Protein AF-A0A353FHG0-F1 (afdb_monomer_lite)

Sequence (118 aa):
MQKLLGLLLFAFPLVAFSQAPSACSVKDSLEAE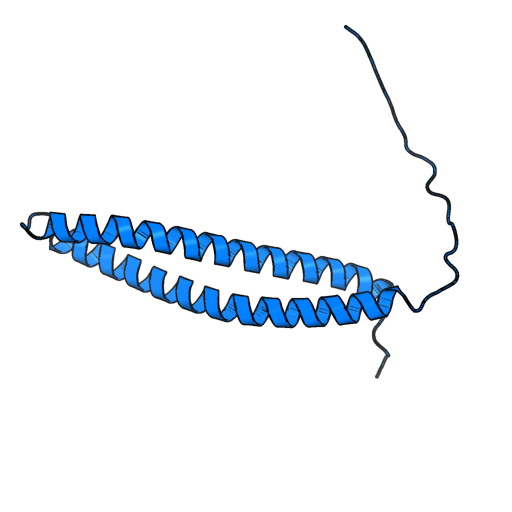LAGLQRDYAVVEKKFHAMNQLNNSLMLVRKEFRDSALIAEIERFEVNYYSKFREIQRKNTEYLLGIQTIKAELEVLKKKCPDPID

Structure (mmCIF, N/CA/C/O backbone):
data_AF-A0A353FHG0-F1
#
_entry.id   AF-A0A353FHG0-F1
#
loop_
_atom_site.group_PDB
_atom_site.id
_atom_site.type_symbol
_atom_site.label_atom_id
_atom_site.label_alt_id
_atom_site.label_comp_id
_atom_site.label_asym_id
_atom_site.label_entity_id
_atom_site.label_seq_id
_atom_site.pdbx_PDB_ins_code
_atom_site.Cartn_x
_atom_site.Cartn_y
_atom_site.Cartn_z
_atom_site.occupancy
_atom_site.B_iso_or_equiv
_atom_site.auth_seq_id
_atom_site.auth_comp_id
_atom_site.auth_asym_id
_atom_site.auth_atom_id
_atom_site.pdbx_PDB_model_num
ATOM 1 N N . MET A 1 1 ? 29.147 18.873 34.487 1.00 37.81 1 MET A N 1
ATOM 2 C CA . MET A 1 1 ? 28.207 19.481 35.452 1.00 37.81 1 MET A CA 1
ATOM 3 C C . MET A 1 1 ? 27.208 18.415 35.896 1.00 37.81 1 MET A C 1
ATOM 5 O O . MET A 1 1 ? 26.695 17.712 35.037 1.00 37.81 1 MET A O 1
ATOM 9 N N . GLN A 1 2 ? 26.998 18.277 37.216 1.00 47.62 2 GLN A N 1
ATOM 10 C CA . GLN A 1 2 ? 25.838 17.632 37.879 1.00 47.62 2 GLN A CA 1
ATOM 11 C C . GLN A 1 2 ? 24.504 18.156 37.278 1.00 47.62 2 GLN A C 1
ATOM 13 O O . GLN A 1 2 ? 24.515 19.246 36.714 1.00 47.62 2 GLN A O 1
ATOM 18 N N . LYS A 1 3 ? 23.323 17.524 37.350 1.00 49.84 3 LYS A N 1
ATOM 19 C CA . LYS A 1 3 ? 22.588 16.821 38.433 1.00 49.84 3 LYS A CA 1
ATOM 20 C C . LYS A 1 3 ? 21.575 15.853 37.759 1.00 49.84 3 LYS A C 1
ATOM 22 O O . LYS A 1 3 ? 21.115 16.161 36.670 1.00 49.84 3 LYS A O 1
ATOM 27 N N . LEU A 1 4 ? 21.308 14.625 38.216 1.00 50.91 4 LEU A N 1
ATOM 28 C CA . LEU A 1 4 ? 20.539 14.221 39.408 1.00 50.91 4 LEU A CA 1
ATOM 29 C C . LEU A 1 4 ? 19.085 14.731 39.392 1.00 50.91 4 LEU A C 1
ATOM 31 O O . LEU A 1 4 ? 18.868 15.901 39.676 1.00 50.91 4 LEU A O 1
ATOM 35 N N . LEU A 1 5 ? 18.139 13.837 39.070 1.00 53.91 5 LEU A N 1
ATOM 36 C CA . LEU A 1 5 ? 16.718 13.790 39.478 1.00 53.91 5 LEU A CA 1
ATOM 37 C C . LEU A 1 5 ? 16.096 12.602 38.707 1.00 53.91 5 LEU A C 1
ATOM 39 O O . LEU A 1 5 ? 15.956 12.661 37.496 1.00 53.91 5 LEU A O 1
ATOM 43 N N . GLY A 1 6 ? 15.831 11.431 39.281 1.00 45.16 6 GLY A N 1
ATOM 44 C CA . GLY A 1 6 ? 15.375 11.186 40.641 1.00 45.16 6 GLY A CA 1
ATOM 45 C C . GLY A 1 6 ? 13.851 11.237 40.666 1.00 45.16 6 GLY A C 1
ATOM 46 O O . GLY A 1 6 ? 13.288 12.293 40.907 1.00 45.16 6 GLY A O 1
ATOM 47 N N . LEU A 1 7 ? 13.239 10.085 40.381 1.00 51.00 7 LEU A N 1
ATOM 48 C CA . LEU A 1 7 ? 11.997 9.583 40.970 1.00 51.00 7 LEU A CA 1
ATOM 49 C C . LEU A 1 7 ? 10.847 10.593 41.185 1.00 51.00 7 LEU A C 1
ATOM 51 O O . LEU A 1 7 ? 10.788 11.285 42.195 1.00 51.00 7 LEU A O 1
ATOM 55 N N . LEU A 1 8 ? 9.840 10.523 40.315 1.00 43.66 8 LEU A N 1
ATOM 56 C CA . LEU A 1 8 ? 8.451 10.811 40.684 1.00 43.66 8 LEU A CA 1
ATOM 57 C C . LEU A 1 8 ? 7.597 9.589 40.330 1.00 43.66 8 LEU A C 1
ATOM 59 O O . LEU A 1 8 ? 6.887 9.541 39.331 1.00 43.66 8 LEU A O 1
ATOM 63 N N . LEU A 1 9 ? 7.730 8.561 41.168 1.00 58.84 9 LEU A N 1
ATOM 64 C CA . LEU A 1 9 ? 6.584 7.739 41.533 1.00 58.84 9 LEU A CA 1
ATOM 65 C C . LEU A 1 9 ? 5.816 8.505 42.619 1.00 58.84 9 LEU A C 1
ATOM 67 O O . LEU A 1 9 ? 6.440 9.153 43.456 1.00 58.84 9 LEU A O 1
ATOM 71 N N . PHE A 1 10 ? 4.493 8.344 42.598 1.00 50.44 10 PHE A N 1
ATOM 72 C CA . PHE A 1 10 ? 3.454 8.852 43.507 1.00 50.44 10 PHE A CA 1
ATOM 73 C C . PHE A 1 10 ? 2.694 10.116 43.072 1.00 50.44 10 PHE A C 1
ATOM 75 O O . PHE A 1 10 ? 3.253 11.193 42.910 1.00 50.44 10 PHE A O 1
ATOM 82 N N . ALA A 1 11 ? 1.368 9.927 43.021 1.00 51.47 11 ALA A N 1
ATOM 83 C CA . ALA A 1 11 ? 0.283 10.910 42.985 1.00 51.47 11 ALA A CA 1
ATOM 84 C C . ALA A 1 11 ? -0.297 11.305 41.611 1.00 51.47 11 ALA A C 1
ATOM 86 O O . ALA A 1 11 ? -0.297 12.470 41.236 1.00 51.47 11 ALA A O 1
ATOM 87 N N . PHE A 1 12 ? -0.973 10.357 40.948 1.00 57.47 12 PHE A N 1
ATOM 88 C CA . PHE A 1 12 ? -2.311 10.677 40.433 1.00 57.47 12 PHE A CA 1
ATOM 89 C C . PHE A 1 12 ? -3.344 10.041 41.370 1.00 57.47 12 PHE A C 1
ATOM 91 O O . PHE A 1 12 ? -3.516 8.820 41.350 1.00 57.47 12 PHE A O 1
ATOM 98 N N . PRO A 1 13 ? -3.968 10.832 42.261 1.00 45.56 13 PRO A N 1
ATOM 99 C CA . PRO A 1 13 ? -5.044 10.351 43.101 1.00 45.56 13 PRO A CA 1
ATOM 100 C C . PRO A 1 13 ? -6.263 10.035 42.235 1.00 45.56 13 PRO A C 1
ATOM 102 O O . PRO A 1 13 ? -6.549 10.709 41.245 1.00 45.56 13 PRO A O 1
ATOM 105 N N . LEU A 1 14 ? -6.979 9.003 42.668 1.00 50.38 14 LEU A N 1
ATOM 106 C CA . LEU A 1 14 ? -8.361 8.689 42.339 1.00 50.38 14 LEU A CA 1
ATOM 107 C C . LEU A 1 14 ? -9.238 9.940 42.509 1.00 50.38 14 LEU A C 1
ATOM 109 O O . LEU A 1 14 ? -9.818 10.162 43.569 1.00 50.38 14 LEU A O 1
ATOM 113 N N . VAL A 1 15 ? -9.339 10.765 41.470 1.00 50.00 15 VAL A N 1
ATOM 114 C CA . VAL A 1 15 ? -10.424 11.737 41.355 1.00 50.00 15 VAL A CA 1
ATOM 115 C C . VAL A 1 15 ? -11.519 11.054 40.555 1.00 50.00 15 VAL A C 1
ATOM 117 O O . VAL A 1 15 ? -11.411 10.835 39.349 1.00 50.00 15 VAL A O 1
ATOM 120 N N . ALA A 1 16 ? -12.551 10.653 41.289 1.00 48.12 16 ALA A N 1
ATOM 121 C CA . ALA A 1 16 ? -13.817 10.192 40.767 1.00 48.12 16 ALA A CA 1
ATOM 122 C C . ALA A 1 16 ? -14.405 11.246 39.815 1.00 48.12 16 ALA A C 1
ATOM 124 O O . ALA A 1 16 ? -14.890 12.288 40.254 1.00 48.12 16 ALA A O 1
ATOM 125 N N . PHE A 1 17 ? -14.396 10.959 38.513 1.00 44.78 17 PHE A N 1
ATOM 126 C CA . PHE A 1 17 ? -15.302 11.615 37.582 1.00 44.78 17 PHE A CA 1
ATOM 127 C C . PHE A 1 17 ? -16.670 10.955 37.704 1.00 44.78 17 PHE A C 1
ATOM 129 O O . PHE A 1 17 ? -16.950 9.888 37.160 1.00 44.78 17 PHE A O 1
ATOM 136 N N . SER A 1 18 ? -17.540 11.638 38.434 1.00 43.44 18 SER A N 1
ATOM 137 C CA . SER A 1 18 ? -18.974 11.622 38.211 1.00 43.44 18 SER A CA 1
ATOM 138 C C . SER A 1 18 ? -19.269 12.028 36.757 1.00 43.44 18 SER A C 1
ATOM 140 O O . SER A 1 18 ? -19.346 13.216 36.462 1.00 43.44 18 SER A O 1
ATOM 142 N N . GLN A 1 19 ? -19.341 11.043 35.857 1.00 43.41 19 GLN A N 1
ATOM 143 C CA . GLN A 1 19 ? -20.196 10.933 34.662 1.00 43.41 19 GLN A CA 1
ATOM 144 C C . GLN A 1 19 ? -19.638 9.797 33.780 1.00 43.41 19 GLN A C 1
ATOM 146 O O . GLN A 1 19 ? -18.749 9.982 32.949 1.00 43.41 19 GLN A O 1
ATOM 151 N N . ALA A 1 20 ? -20.228 8.609 33.937 1.00 49.50 20 ALA A N 1
ATOM 152 C CA . ALA A 1 20 ? -19.951 7.411 33.147 1.00 49.50 20 ALA A CA 1
ATOM 153 C C . ALA A 1 20 ? -20.506 7.355 31.690 1.00 49.50 20 ALA A C 1
ATOM 155 O O . ALA A 1 20 ? -20.192 6.371 31.025 1.00 49.50 20 ALA A O 1
ATOM 156 N N . PRO A 1 21 ? -21.238 8.342 31.110 1.00 52.38 21 PRO A N 1
ATOM 157 C CA . PRO A 1 21 ? -21.584 8.295 29.679 1.00 52.38 21 PRO A CA 1
ATOM 158 C C . PRO A 1 21 ? -20.431 8.648 28.706 1.00 52.38 21 PRO A C 1
ATOM 160 O O . PRO A 1 21 ? -20.654 8.739 27.501 1.00 52.38 21 PRO A O 1
ATOM 163 N N . SER A 1 22 ? -19.192 8.838 29.180 1.00 71.81 22 SER A N 1
ATOM 164 C CA . SER A 1 22 ? -18.063 9.326 28.361 1.00 71.81 22 SER A CA 1
ATOM 165 C C . SER A 1 22 ? -17.160 8.245 27.747 1.00 71.81 22 SER A C 1
ATOM 167 O O . SER A 1 22 ? -16.455 8.533 26.790 1.00 71.81 22 SER A O 1
ATOM 169 N N . ALA A 1 23 ? -17.158 7.007 28.257 1.00 70.81 23 ALA A N 1
ATOM 170 C CA . ALA A 1 23 ? -16.254 5.954 27.766 1.00 70.81 23 ALA A CA 1
ATOM 171 C C . ALA A 1 23 ? -16.853 5.108 26.630 1.00 70.81 23 ALA A C 1
ATOM 173 O O . ALA A 1 23 ? -16.125 4.669 25.742 1.00 70.81 23 ALA A O 1
ATOM 174 N N . CYS A 1 24 ? -18.172 4.893 26.643 1.00 79.94 24 CYS A N 1
ATOM 175 C CA . CYS A 1 24 ? -18.850 4.090 25.623 1.00 79.94 24 CYS A CA 1
ATOM 176 C C . CYS A 1 24 ? -19.060 4.881 24.318 1.00 79.94 24 CYS A C 1
ATOM 178 O O . CYS A 1 24 ? -18.829 4.344 23.247 1.00 79.94 24 CYS A O 1
ATOM 180 N N . SER A 1 25 ? -19.332 6.189 24.384 1.00 84.56 25 SER A N 1
ATOM 181 C CA . SER A 1 25 ? -19.394 7.045 23.183 1.00 84.56 25 SER A CA 1
ATOM 182 C C . SER A 1 25 ? -18.050 7.152 22.448 1.00 84.56 25 SER A C 1
ATOM 184 O O . SER A 1 25 ? -18.007 7.236 21.219 1.00 84.56 25 SER A O 1
ATOM 186 N N . VAL A 1 26 ? -16.938 7.104 23.190 1.00 87.38 26 VAL A N 1
ATOM 187 C CA . VAL A 1 26 ? -15.583 7.025 22.623 1.00 87.38 26 VAL A CA 1
ATOM 188 C C . VAL A 1 26 ? -15.341 5.662 21.974 1.00 87.38 26 VAL A C 1
ATOM 190 O O . VAL A 1 26 ? -14.768 5.612 20.890 1.00 87.38 26 VAL A O 1
ATOM 193 N N . LYS A 1 27 ? -15.817 4.568 22.587 1.00 87.06 27 LYS A N 1
ATOM 194 C CA . LYS A 1 27 ? -15.765 3.224 21.994 1.00 87.06 27 LYS A CA 1
ATOM 195 C C . LYS A 1 27 ? -16.508 3.188 20.655 1.00 87.06 27 LYS A C 1
ATOM 197 O O . LYS A 1 27 ? -15.895 2.827 19.658 1.00 87.06 27 LYS A O 1
ATOM 202 N N . ASP A 1 28 ? -17.756 3.650 20.613 1.00 87.94 28 ASP A N 1
ATOM 203 C CA . ASP A 1 28 ? -18.573 3.652 19.391 1.00 87.94 28 ASP A CA 1
ATOM 204 C C . ASP A 1 28 ? -17.916 4.478 18.268 1.00 87.94 28 ASP A C 1
ATOM 206 O O . ASP A 1 28 ? -17.901 4.086 17.100 1.00 87.94 28 ASP A O 1
ATOM 210 N N . SER A 1 29 ? -17.311 5.616 18.631 1.00 92.19 29 SER A N 1
ATOM 211 C CA . SER A 1 29 ? -16.583 6.475 17.687 1.00 92.19 29 SER A CA 1
ATOM 212 C C . SER A 1 29 ? -15.340 5.778 17.122 1.00 92.19 29 SER A C 1
ATOM 214 O O . SER A 1 29 ? -15.123 5.802 15.911 1.00 92.19 29 SER A O 1
ATOM 216 N N . LEU A 1 30 ? -14.551 5.118 17.976 1.00 93.38 30 LEU A N 1
ATOM 217 C CA . LEU A 1 30 ? -13.365 4.362 17.565 1.00 93.38 30 LEU A CA 1
ATOM 218 C C . LEU A 1 30 ? -13.721 3.118 16.741 1.00 93.38 30 LEU A C 1
ATOM 220 O O . LEU A 1 30 ? -12.981 2.758 15.829 1.00 93.38 30 LEU A O 1
ATOM 224 N N . GLU A 1 31 ? -14.853 2.466 17.009 1.00 93.94 31 GLU A N 1
ATOM 225 C CA . GLU A 1 31 ? -15.349 1.352 16.193 1.00 93.94 31 GLU A CA 1
ATOM 226 C C . GLU A 1 31 ? -15.760 1.818 14.791 1.00 93.94 31 GLU A C 1
ATOM 228 O O . GLU A 1 31 ? -15.401 1.181 13.794 1.00 93.94 31 GLU A O 1
ATOM 233 N N . ALA A 1 32 ? -16.441 2.964 14.692 1.00 93.81 32 ALA A N 1
ATOM 234 C CA . ALA A 1 32 ? -16.773 3.580 13.411 1.00 93.81 32 ALA A CA 1
ATOM 235 C C . ALA A 1 32 ? -15.512 4.008 12.636 1.00 93.81 32 ALA A C 1
ATOM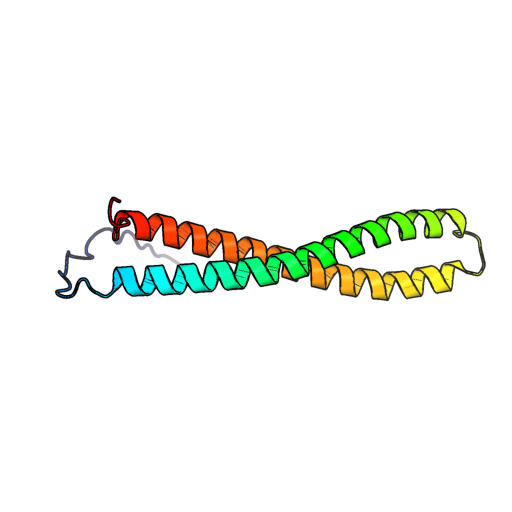 237 O O . ALA A 1 32 ? -15.414 3.773 11.426 1.00 93.81 32 ALA A O 1
ATOM 238 N N . GLU A 1 33 ? -14.530 4.588 13.329 1.00 94.88 33 GLU A N 1
ATOM 239 C CA . GLU A 1 33 ? -13.238 4.958 12.749 1.00 94.88 33 GLU A CA 1
ATOM 240 C C . GLU A 1 33 ? -12.473 3.724 12.259 1.00 94.88 33 GLU A C 1
ATOM 242 O O . GLU A 1 33 ? -12.012 3.704 11.117 1.00 94.88 33 GLU A O 1
ATOM 247 N N . LEU A 1 34 ? -12.416 2.654 13.059 1.00 96.81 34 LEU A N 1
ATOM 248 C CA . LEU A 1 34 ? -11.792 1.388 12.679 1.00 96.81 34 LEU A CA 1
ATOM 249 C C . LEU A 1 34 ? -12.424 0.811 11.409 1.00 96.81 34 LEU A C 1
ATOM 251 O O . LEU A 1 34 ? -11.704 0.389 10.502 1.00 96.81 34 LEU A O 1
ATOM 255 N N . ALA A 1 35 ? -13.756 0.812 11.318 1.00 96.25 35 ALA A N 1
ATOM 256 C CA . ALA A 1 35 ? -14.472 0.338 10.138 1.00 96.25 35 ALA A CA 1
ATOM 257 C C . ALA A 1 35 ? -14.196 1.212 8.898 1.00 96.25 35 ALA A C 1
ATOM 259 O O . ALA A 1 35 ? -14.082 0.701 7.780 1.00 96.25 35 ALA A O 1
ATOM 260 N N . GLY A 1 36 ? -14.063 2.531 9.068 1.00 96.44 36 GLY A N 1
ATOM 261 C CA . GLY A 1 36 ? -13.604 3.439 8.014 1.00 96.44 36 GLY A CA 1
ATOM 262 C C . GLY A 1 36 ? -12.192 3.094 7.541 1.00 96.44 36 GLY A C 1
ATOM 263 O O . GLY A 1 36 ? -11.977 2.826 6.359 1.00 96.44 36 GLY A O 1
ATOM 264 N N . LEU A 1 37 ? -11.259 2.997 8.485 1.00 96.88 37 LEU A N 1
ATOM 265 C CA . LEU A 1 37 ? -9.848 2.743 8.228 1.00 96.88 37 LEU A CA 1
ATOM 266 C C . LEU A 1 37 ? -9.606 1.379 7.564 1.00 96.88 37 LEU A C 1
ATOM 268 O O . LEU A 1 37 ? -8.767 1.265 6.675 1.00 96.88 37 LEU A O 1
ATOM 272 N N . GLN A 1 38 ? -10.372 0.349 7.939 1.00 97.62 38 GLN A N 1
ATOM 273 C CA . GLN A 1 38 ? -10.326 -0.975 7.311 1.00 97.62 38 GLN A CA 1
ATOM 274 C C . GLN A 1 38 ? -10.782 -0.959 5.848 1.00 97.62 38 GLN A C 1
ATOM 276 O O . GLN A 1 38 ? -10.193 -1.656 5.018 1.00 97.62 38 GLN A O 1
ATOM 281 N N . ARG A 1 39 ? -11.801 -0.159 5.506 1.00 97.56 39 ARG A N 1
ATOM 282 C CA . ARG A 1 39 ? -12.245 -0.005 4.111 1.00 97.56 39 ARG A CA 1
ATOM 283 C C . ARG A 1 39 ? -11.180 0.682 3.266 1.00 97.56 39 ARG A C 1
ATOM 285 O O . ARG A 1 39 ? -10.863 0.199 2.179 1.00 97.56 39 ARG A O 1
ATOM 292 N N . ASP A 1 40 ? -10.597 1.759 3.779 1.00 96.56 40 ASP A N 1
ATOM 293 C CA . ASP A 1 40 ? -9.52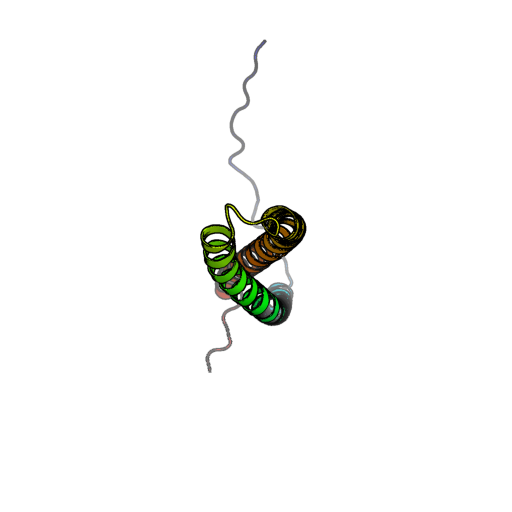7 2.479 3.087 1.00 96.56 40 ASP A CA 1
ATOM 294 C C . ASP A 1 40 ? -8.274 1.609 2.929 1.00 96.56 40 ASP A C 1
ATOM 296 O O . ASP A 1 40 ? -7.679 1.553 1.847 1.00 96.56 40 ASP A O 1
ATOM 300 N N . TYR A 1 41 ? -7.921 0.860 3.977 1.00 97.88 41 TYR A N 1
ATOM 301 C CA . TYR A 1 41 ? -6.840 -0.116 3.942 1.00 97.88 41 TYR A CA 1
ATOM 302 C C . TYR A 1 41 ? -7.043 -1.149 2.833 1.00 97.88 41 TYR A C 1
ATOM 304 O O . TYR A 1 41 ? -6.134 -1.341 2.032 1.00 97.88 41 TYR A O 1
ATOM 312 N N . ALA A 1 42 ? -8.234 -1.744 2.705 1.00 97.50 42 ALA A N 1
ATOM 313 C CA . ALA A 1 42 ? -8.512 -2.739 1.666 1.00 97.50 42 ALA A CA 1
ATOM 314 C C . ALA A 1 42 ? -8.294 -2.187 0.239 1.00 97.50 42 ALA A C 1
ATOM 316 O O . ALA A 1 42 ? -7.803 -2.886 -0.654 1.00 97.50 42 ALA A O 1
ATOM 317 N N . VAL A 1 43 ? -8.609 -0.906 0.008 1.00 97.44 43 VAL A N 1
ATOM 318 C CA . VAL A 1 43 ? -8.344 -0.239 -1.278 1.00 97.44 43 VAL A CA 1
ATOM 319 C C . VAL A 1 43 ? -6.842 -0.092 -1.525 1.00 97.44 43 VAL A C 1
ATOM 321 O O . VAL A 1 43 ? -6.368 -0.330 -2.642 1.00 97.44 43 VAL A O 1
ATOM 324 N N . VAL A 1 44 ? -6.084 0.319 -0.509 1.00 97.44 44 VAL A N 1
ATOM 325 C CA . VAL A 1 44 ? -4.628 0.489 -0.603 1.00 97.44 44 VAL A CA 1
ATOM 326 C C . VAL A 1 44 ? -3.917 -0.856 -0.740 1.00 97.44 44 VAL A C 1
ATOM 328 O O . VAL A 1 44 ? -3.023 -0.973 -1.576 1.00 97.44 44 VAL A O 1
ATOM 331 N N . GLU A 1 45 ? -4.354 -1.879 -0.015 1.00 97.44 45 GLU A N 1
ATOM 332 C CA . GLU A 1 45 ? -3.823 -3.240 -0.069 1.00 97.44 45 GLU A CA 1
ATOM 333 C C . GLU A 1 45 ? -3.963 -3.831 -1.477 1.00 97.44 45 GLU A C 1
ATOM 335 O O . GLU A 1 45 ? -2.996 -4.349 -2.040 1.00 97.44 45 GLU A O 1
ATOM 340 N N . LYS A 1 46 ? -5.126 -3.655 -2.120 1.00 97.69 46 LYS A N 1
ATOM 341 C CA . LYS A 1 46 ? -5.331 -4.079 -3.513 1.00 97.69 46 LYS A CA 1
ATOM 342 C C . LYS A 1 46 ? -4.356 -3.389 -4.473 1.00 97.69 46 LYS A C 1
ATOM 344 O O . LYS A 1 46 ? -3.804 -4.037 -5.364 1.00 97.69 46 LYS A O 1
ATOM 349 N N . LYS A 1 47 ? -4.120 -2.083 -4.295 1.00 97.19 47 LYS A N 1
ATOM 350 C CA . LYS A 1 47 ? -3.135 -1.328 -5.095 1.00 97.19 47 LYS A CA 1
ATOM 351 C C . LYS A 1 47 ? -1.713 -1.814 -4.828 1.00 97.19 47 LYS A C 1
ATOM 353 O O . LYS A 1 47 ? -0.950 -1.985 -5.772 1.00 97.19 47 LYS A O 1
ATOM 358 N N . PHE A 1 48 ? -1.366 -2.058 -3.568 1.00 97.50 48 PHE A N 1
ATOM 359 C CA . PHE A 1 48 ? -0.062 -2.580 -3.174 1.00 97.50 48 PHE A CA 1
ATOM 360 C C . PHE A 1 48 ? 0.204 -3.946 -3.813 1.00 97.50 48 PHE A C 1
ATOM 362 O O . PHE A 1 48 ? 1.263 -4.149 -4.406 1.00 97.50 48 PHE A O 1
ATOM 369 N N . HIS A 1 49 ? -0.779 -4.848 -3.782 1.00 97.00 49 HIS A N 1
ATOM 370 C CA . HIS A 1 49 ? -0.666 -6.163 -4.403 1.00 97.00 49 HIS A CA 1
ATOM 371 C C . HIS A 1 49 ? -0.494 -6.074 -5.926 1.00 97.00 49 HIS A C 1
ATOM 373 O O . HIS A 1 49 ? 0.408 -6.704 -6.477 1.00 97.00 49 HIS A O 1
ATOM 379 N N . ALA A 1 50 ? -1.290 -5.238 -6.603 1.00 96.31 50 ALA A N 1
ATOM 380 C CA . ALA A 1 50 ? -1.164 -5.017 -8.045 1.00 96.31 50 ALA A CA 1
ATOM 381 C C . ALA A 1 50 ? 0.213 -4.449 -8.432 1.00 96.31 50 ALA A C 1
ATOM 383 O O . ALA A 1 50 ? 0.823 -4.899 -9.401 1.00 96.31 50 ALA A O 1
ATOM 384 N N . MET A 1 51 ? 0.739 -3.500 -7.652 1.00 96.50 51 MET A N 1
ATOM 385 C CA . MET A 1 51 ? 2.084 -2.969 -7.876 1.00 96.50 51 MET A CA 1
ATOM 386 C C . MET A 1 51 ? 3.150 -4.049 -7.670 1.00 96.50 51 MET A C 1
ATOM 388 O O . MET A 1 51 ? 4.034 -4.188 -8.504 1.00 96.50 51 MET A O 1
ATOM 392 N N . ASN A 1 52 ? 3.039 -4.884 -6.636 1.00 95.12 52 ASN A N 1
ATOM 393 C CA . ASN A 1 52 ? 3.964 -6.004 -6.435 1.00 95.12 52 ASN A CA 1
ATOM 394 C C . ASN A 1 52 ? 3.976 -6.988 -7.617 1.00 95.12 52 ASN A C 1
ATOM 396 O O . ASN A 1 52 ? 5.042 -7.435 -8.039 1.00 95.12 52 ASN A O 1
ATOM 400 N N . GLN A 1 53 ? 2.810 -7.301 -8.188 1.00 95.38 53 GLN A N 1
ATOM 401 C CA . GLN A 1 53 ? 2.728 -8.127 -9.398 1.00 95.38 53 GLN A CA 1
ATOM 402 C C . GLN A 1 53 ? 3.415 -7.454 -10.598 1.00 95.38 53 GLN A C 1
ATOM 404 O O . GLN A 1 53 ? 4.140 -8.111 -11.353 1.00 95.38 53 GLN A O 1
ATOM 409 N N . LEU A 1 54 ? 3.242 -6.136 -10.745 1.00 94.25 54 LEU A N 1
ATOM 410 C CA . LEU A 1 54 ? 3.927 -5.350 -11.769 1.00 94.25 54 LEU A CA 1
ATOM 411 C C . LEU A 1 54 ? 5.449 -5.350 -11.560 1.00 94.25 54 LEU A C 1
ATOM 413 O O . LEU A 1 54 ? 6.172 -5.529 -12.534 1.00 94.25 54 LEU A O 1
ATOM 417 N N . ASN A 1 55 ? 5.942 -5.238 -10.321 1.00 93.25 55 ASN A N 1
ATOM 418 C CA . ASN A 1 55 ? 7.374 -5.337 -10.011 1.00 93.25 55 ASN A CA 1
ATOM 419 C C . ASN A 1 55 ? 7.973 -6.658 -10.499 1.00 93.25 55 ASN A C 1
ATOM 421 O O . ASN A 1 55 ? 9.014 -6.668 -11.149 1.00 93.25 55 ASN A O 1
ATOM 425 N N . ASN A 1 56 ? 7.303 -7.774 -10.200 1.00 92.06 56 ASN A N 1
ATOM 426 C CA . ASN A 1 56 ? 7.775 -9.100 -10.594 1.00 92.06 56 ASN A CA 1
ATOM 427 C C . ASN A 1 56 ? 7.852 -9.223 -12.120 1.00 92.06 56 ASN A C 1
ATOM 429 O O . ASN A 1 56 ? 8.831 -9.742 -12.654 1.00 92.06 56 ASN A O 1
ATOM 433 N N . SER A 1 57 ? 6.849 -8.690 -12.820 1.00 93.31 57 SER A N 1
ATOM 434 C CA . SER A 1 57 ? 6.821 -8.661 -14.285 1.00 93.31 57 SER A CA 1
ATOM 435 C C . SER A 1 57 ? 7.931 -7.767 -14.852 1.00 93.31 57 SER A C 1
ATOM 437 O O 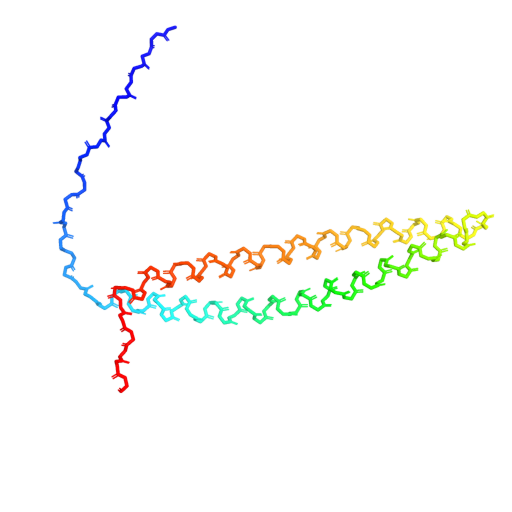. SER A 1 57 ? 8.625 -8.153 -15.788 1.00 93.31 57 SER A O 1
ATOM 439 N N . LEU A 1 58 ? 8.156 -6.600 -14.246 1.00 93.12 58 LEU A N 1
ATOM 440 C CA . LEU A 1 58 ? 9.182 -5.641 -14.651 1.00 93.12 58 LEU A CA 1
ATOM 441 C C . LEU A 1 58 ? 10.597 -6.203 -14.489 1.00 93.12 58 LEU A C 1
ATOM 443 O O . LEU A 1 58 ? 11.418 -6.042 -15.386 1.00 93.12 58 LEU A O 1
ATOM 447 N N . MET A 1 59 ? 10.864 -6.938 -13.405 1.00 91.44 59 MET A N 1
ATOM 448 C CA . MET A 1 59 ? 12.142 -7.630 -13.207 1.00 91.44 59 MET A CA 1
ATOM 449 C C . MET A 1 59 ? 12.436 -8.649 -14.318 1.00 91.44 59 MET A C 1
ATOM 451 O O . MET A 1 59 ? 13.589 -8.777 -14.737 1.00 91.44 59 MET A O 1
ATOM 455 N N . LEU A 1 60 ? 11.414 -9.364 -14.804 1.00 93.00 60 LEU A N 1
ATOM 456 C CA . LEU A 1 60 ? 11.559 -10.305 -15.921 1.00 93.00 60 LEU A CA 1
ATOM 457 C C . LEU A 1 60 ? 11.870 -9.566 -17.227 1.00 93.00 60 LEU A C 1
ATOM 459 O O . LEU A 1 60 ? 12.843 -9.906 -17.897 1.00 93.00 60 LEU A O 1
ATOM 463 N N . VAL A 1 61 ? 11.113 -8.509 -17.534 1.00 91.81 61 VAL A N 1
ATOM 464 C CA . VAL A 1 61 ? 11.324 -7.679 -18.731 1.00 91.81 61 VAL A CA 1
ATOM 465 C C . VAL A 1 61 ? 12.711 -7.027 -18.712 1.00 91.81 61 VAL A C 1
ATOM 467 O O . VAL A 1 61 ? 13.445 -7.112 -19.693 1.00 91.81 61 VAL A O 1
ATOM 470 N N . ARG A 1 62 ? 13.140 -6.447 -17.582 1.00 92.25 62 ARG A N 1
ATOM 471 C CA . ARG A 1 62 ? 14.486 -5.866 -17.433 1.00 92.25 62 ARG A CA 1
ATOM 472 C C . ARG A 1 62 ? 15.579 -6.889 -17.744 1.00 92.25 62 ARG A C 1
ATOM 474 O O . ARG A 1 62 ? 16.586 -6.545 -18.357 1.00 92.25 62 ARG A O 1
ATOM 481 N N . LYS A 1 63 ? 15.400 -8.140 -17.310 1.00 92.25 63 LYS A N 1
ATOM 482 C CA . LYS A 1 63 ? 16.363 -9.219 -17.555 1.00 92.25 63 LYS A CA 1
ATOM 483 C C . LYS A 1 63 ? 16.433 -9.596 -19.035 1.00 92.25 63 LYS A C 1
ATOM 485 O O . LYS A 1 63 ? 17.531 -9.812 -19.535 1.00 92.25 63 LYS A O 1
ATOM 490 N N . GLU A 1 64 ? 15.290 -9.681 -19.708 1.00 94.31 64 GLU A N 1
ATOM 491 C CA . GLU A 1 64 ? 15.196 -10.070 -21.120 1.00 94.31 64 GLU A CA 1
ATOM 492 C C . GLU A 1 64 ? 15.774 -9.004 -22.060 1.00 94.31 64 GLU A C 1
ATOM 494 O O . GLU A 1 64 ? 16.504 -9.322 -22.994 1.00 94.31 64 GLU A O 1
ATOM 499 N N . PHE A 1 65 ? 15.519 -7.730 -21.769 1.00 93.50 65 PHE A N 1
ATOM 500 C CA . PHE A 1 65 ? 15.890 -6.605 -22.630 1.00 93.50 65 PHE A CA 1
ATOM 501 C C . PHE A 1 65 ? 17.156 -5.866 -22.173 1.00 93.50 65 PHE A C 1
ATOM 503 O O . PHE A 1 65 ? 17.422 -4.763 -22.656 1.00 93.50 65 PHE A O 1
ATOM 510 N N . ARG A 1 66 ? 17.945 -6.463 -21.267 1.00 90.50 66 ARG A N 1
ATOM 511 C CA . ARG A 1 66 ? 19.112 -5.838 -20.616 1.00 90.50 66 ARG A CA 1
ATOM 512 C C . ARG A 1 66 ? 20.101 -5.207 -21.596 1.00 90.50 66 ARG A C 1
ATOM 514 O O . ARG A 1 66 ? 20.578 -4.108 -21.340 1.00 90.50 66 ARG A O 1
ATOM 521 N N . ASP A 1 67 ? 20.381 -5.898 -22.696 1.00 92.56 67 ASP A N 1
ATOM 522 C CA . ASP A 1 67 ? 21.373 -5.482 -23.695 1.00 92.56 67 ASP A CA 1
ATOM 523 C C . ASP A 1 67 ? 20.715 -4.868 -24.945 1.00 92.56 67 ASP A C 1
ATOM 525 O O . ASP A 1 67 ? 21.351 -4.691 -25.984 1.00 92.56 67 ASP A O 1
ATOM 529 N N . SER A 1 68 ? 19.416 -4.559 -24.869 1.00 92.62 68 SER A N 1
ATOM 530 C CA . SER A 1 68 ? 18.667 -3.954 -25.968 1.00 92.62 68 SER A CA 1
ATOM 531 C C . SER A 1 68 ? 18.692 -2.429 -25.893 1.00 92.62 68 SER A C 1
ATOM 533 O O . SER A 1 68 ? 18.825 -1.841 -24.821 1.00 92.62 68 SER A O 1
ATOM 535 N N . ALA A 1 69 ? 18.442 -1.772 -27.027 1.00 90.00 69 ALA A N 1
ATOM 536 C CA . ALA A 1 69 ? 18.227 -0.326 -27.059 1.00 90.00 69 ALA A CA 1
ATOM 537 C C . ALA A 1 69 ? 17.024 0.129 -26.202 1.00 90.00 69 ALA A C 1
ATOM 539 O O . ALA A 1 69 ? 16.962 1.300 -25.851 1.00 90.00 69 ALA A O 1
ATOM 540 N N . LEU A 1 70 ? 16.114 -0.790 -25.836 1.00 91.50 70 LEU A N 1
ATOM 541 C CA . LEU A 1 70 ? 14.916 -0.520 -25.030 1.00 91.50 70 LEU A CA 1
ATOM 542 C C . LEU A 1 70 ? 15.196 -0.410 -23.522 1.00 91.50 70 LEU A C 1
ATOM 544 O O . LEU A 1 70 ? 14.299 -0.059 -22.751 1.00 91.50 70 LEU A O 1
ATOM 548 N N . ILE A 1 71 ? 16.418 -0.720 -23.068 1.00 93.94 71 ILE A N 1
ATOM 549 C CA . ILE A 1 71 ? 16.750 -0.694 -21.638 1.00 93.94 71 ILE A CA 1
ATOM 550 C C . ILE A 1 71 ? 16.584 0.709 -21.037 1.00 93.94 71 ILE A C 1
ATOM 552 O O . ILE A 1 71 ? 16.115 0.842 -19.909 1.00 93.94 71 ILE A O 1
ATOM 556 N N . ALA A 1 72 ? 16.866 1.763 -21.809 1.00 92.19 72 ALA A N 1
ATOM 557 C CA . ALA A 1 72 ? 16.723 3.146 -21.362 1.00 92.19 72 ALA A CA 1
ATOM 558 C C . ALA A 1 72 ? 15.251 3.552 -21.149 1.00 92.19 72 ALA A C 1
ATOM 560 O O . ALA A 1 72 ? 14.936 4.352 -20.264 1.00 92.19 72 ALA A O 1
ATOM 561 N N . GLU A 1 73 ? 14.318 3.023 -21.944 1.00 93.75 73 GLU A N 1
ATOM 562 C CA . GLU A 1 73 ? 12.878 3.197 -21.728 1.00 93.75 73 GLU A CA 1
ATOM 563 C C . GLU A 1 73 ? 12.411 2.444 -20.479 1.00 93.75 73 GLU A C 1
ATOM 565 O O . GLU A 1 73 ? 11.650 3.001 -19.682 1.00 93.75 73 GLU A O 1
ATOM 570 N N . ILE A 1 74 ? 12.899 1.214 -20.278 1.00 94.19 74 ILE A N 1
ATOM 571 C CA . ILE A 1 74 ? 12.582 0.393 -19.101 1.00 94.19 74 ILE A CA 1
ATOM 572 C C . ILE A 1 74 ? 13.055 1.091 -17.820 1.00 94.19 74 ILE A C 1
ATOM 574 O O . ILE A 1 74 ? 12.274 1.241 -16.881 1.00 94.19 74 ILE A O 1
ATOM 578 N N . GLU A 1 75 ? 14.286 1.601 -17.790 1.00 93.19 75 GLU A N 1
ATOM 579 C CA . GLU A 1 75 ? 14.833 2.305 -16.623 1.00 93.19 75 GLU A CA 1
ATOM 580 C C . GLU A 1 75 ? 14.074 3.608 -16.318 1.00 93.19 75 GLU A C 1
ATOM 582 O O . GLU A 1 75 ? 13.788 3.916 -15.157 1.00 93.19 75 GLU A O 1
ATOM 587 N N . ARG A 1 76 ? 13.658 4.361 -17.347 1.00 93.25 76 ARG A N 1
ATOM 588 C CA . ARG A 1 76 ? 12.802 5.550 -17.164 1.00 93.25 76 ARG A CA 1
ATOM 589 C C . ARG A 1 76 ? 11.435 5.195 -16.584 1.00 93.25 76 ARG A C 1
ATOM 591 O O . ARG A 1 76 ? 10.916 5.921 -15.730 1.00 93.25 76 ARG A O 1
ATOM 598 N N . PHE A 1 77 ? 10.840 4.095 -17.034 1.00 94.06 77 PHE A N 1
ATOM 599 C CA . PHE A 1 77 ? 9.600 3.588 -16.461 1.00 94.06 77 PHE A CA 1
ATOM 600 C C . PHE A 1 77 ? 9.791 3.168 -14.995 1.00 94.06 77 PHE A C 1
ATOM 602 O O . PHE A 1 77 ? 8.991 3.555 -14.142 1.00 94.06 77 PHE A O 1
ATOM 609 N N . GLU A 1 78 ? 10.875 2.455 -14.685 1.00 93.94 78 GLU A N 1
ATOM 610 C CA . GLU A 1 78 ? 11.214 1.980 -13.339 1.00 93.94 78 GLU A CA 1
ATOM 611 C C . GLU A 1 78 ? 11.328 3.107 -12.315 1.00 93.94 78 GLU A C 1
ATOM 613 O O . GLU A 1 78 ? 10.785 2.987 -11.219 1.00 93.94 78 GLU A O 1
ATOM 618 N N . VAL A 1 79 ? 11.964 4.231 -12.659 1.00 94.19 79 VAL A N 1
ATOM 619 C CA . VAL A 1 79 ? 12.061 5.390 -11.751 1.00 94.19 79 VAL A CA 1
ATOM 620 C C . VAL A 1 79 ? 10.669 5.872 -11.319 1.00 94.19 79 VAL A C 1
ATOM 622 O O . VAL A 1 79 ? 10.407 6.069 -10.127 1.00 94.19 79 VAL A O 1
ATOM 625 N N . ASN A 1 80 ? 9.749 6.009 -12.277 1.00 93.56 80 ASN A N 1
ATOM 626 C CA . ASN A 1 80 ? 8.375 6.434 -12.010 1.00 93.56 80 ASN A CA 1
ATOM 627 C C . ASN A 1 80 ? 7.588 5.372 -11.233 1.00 93.56 80 ASN A C 1
ATOM 629 O O . ASN A 1 80 ? 6.855 5.694 -10.293 1.00 93.56 80 ASN A O 1
ATOM 633 N N . TYR A 1 81 ? 7.755 4.106 -11.614 1.00 95.44 81 TYR A N 1
ATOM 634 C CA . TYR A 1 81 ? 7.139 2.964 -10.956 1.00 95.44 81 TYR A CA 1
ATOM 635 C C . TYR A 1 81 ? 7.563 2.870 -9.482 1.00 95.44 81 TYR A C 1
ATOM 637 O O . TYR A 1 81 ? 6.701 2.863 -8.602 1.00 95.44 81 TYR A O 1
ATOM 645 N N . TYR A 1 82 ? 8.866 2.881 -9.186 1.00 95.00 82 TYR A N 1
ATOM 646 C CA . TYR A 1 82 ? 9.388 2.749 -7.824 1.00 95.00 82 TYR A CA 1
ATOM 647 C C . TYR A 1 82 ? 9.022 3.935 -6.931 1.00 95.00 82 TYR A C 1
ATOM 649 O O . TYR A 1 82 ? 8.800 3.752 -5.732 1.00 95.00 82 TYR A O 1
ATOM 657 N N . SER A 1 83 ? 8.912 5.143 -7.493 1.00 95.50 83 SER A N 1
ATOM 658 C CA . SER A 1 83 ? 8.392 6.305 -6.763 1.00 95.50 83 SER A CA 1
ATOM 659 C C . SER A 1 83 ? 6.963 6.055 -6.261 1.00 95.50 83 SER A C 1
ATOM 661 O O . SER A 1 83 ? 6.703 6.116 -5.057 1.00 95.50 83 SER A O 1
ATOM 663 N N . LYS A 1 84 ? 6.058 5.647 -7.162 1.00 96.12 84 LYS A N 1
ATOM 664 C CA . LYS A 1 84 ? 4.665 5.320 -6.815 1.00 96.12 84 LYS A CA 1
ATOM 665 C C . LYS A 1 84 ? 4.558 4.100 -5.903 1.00 96.12 84 LYS A C 1
ATOM 667 O O . LYS A 1 84 ? 3.722 4.079 -5.002 1.00 96.12 84 LYS A O 1
ATOM 672 N N . PHE A 1 85 ? 5.396 3.087 -6.118 1.00 96.25 85 PHE A N 1
ATOM 673 C CA . PHE A 1 85 ? 5.386 1.876 -5.306 1.00 96.25 85 PHE A CA 1
ATOM 674 C C . PHE A 1 85 ? 5.722 2.183 -3.848 1.00 96.25 85 PHE A C 1
ATOM 676 O O . PHE A 1 85 ? 4.989 1.760 -2.957 1.00 96.25 85 PHE A O 1
ATOM 683 N N . ARG A 1 86 ? 6.758 2.996 -3.604 1.00 96.31 86 ARG A N 1
ATOM 684 C CA . ARG A 1 86 ? 7.118 3.443 -2.251 1.00 96.31 86 ARG A CA 1
ATOM 685 C C . ARG A 1 86 ? 6.011 4.258 -1.591 1.00 96.31 86 ARG A C 1
ATOM 687 O O . ARG A 1 86 ? 5.766 4.084 -0.402 1.00 96.31 86 ARG A O 1
ATOM 694 N N . GLU A 1 87 ? 5.320 5.115 -2.340 1.00 97.19 87 GLU A N 1
ATOM 695 C CA . GLU A 1 87 ? 4.184 5.871 -1.803 1.00 97.19 87 GLU A CA 1
ATOM 696 C C . GLU A 1 87 ? 3.049 4.943 -1.344 1.00 97.19 87 GLU A C 1
ATOM 698 O O . GLU A 1 87 ? 2.531 5.092 -0.236 1.00 97.19 87 GLU A O 1
ATOM 703 N N . ILE A 1 88 ? 2.683 3.963 -2.175 1.00 97.19 88 ILE A N 1
ATOM 704 C CA . ILE A 1 88 ? 1.639 2.983 -1.853 1.00 97.19 88 ILE A CA 1
ATOM 705 C C . ILE A 1 88 ? 2.071 2.106 -0.677 1.00 97.19 88 ILE A C 1
ATOM 707 O O . ILE A 1 88 ? 1.273 1.876 0.228 1.00 97.19 88 ILE A O 1
ATOM 711 N N . GLN A 1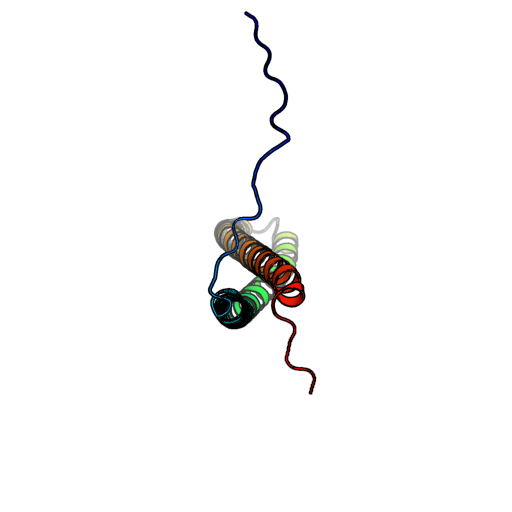 89 ? 3.329 1.664 -0.652 1.00 96.56 89 GLN A N 1
ATOM 712 C CA . GLN A 1 89 ? 3.887 0.893 0.455 1.00 96.56 89 GLN A CA 1
ATOM 713 C C . GLN A 1 89 ? 3.831 1.679 1.770 1.00 96.56 89 GLN A C 1
ATOM 715 O O . GLN A 1 89 ? 3.395 1.134 2.780 1.00 96.56 89 GLN A O 1
ATOM 720 N N . ARG A 1 90 ? 4.207 2.966 1.758 1.00 98.00 90 ARG A N 1
ATOM 721 C CA . ARG A 1 90 ? 4.115 3.840 2.936 1.00 98.00 90 ARG A CA 1
ATOM 722 C C . ARG A 1 90 ? 2.676 3.935 3.440 1.00 98.00 90 ARG A C 1
ATOM 724 O O . ARG A 1 90 ? 2.439 3.665 4.612 1.00 98.00 90 ARG A O 1
ATOM 731 N N . LYS A 1 91 ? 1.719 4.245 2.556 1.00 97.25 91 LYS A N 1
ATOM 732 C CA . LYS A 1 91 ? 0.294 4.318 2.922 1.00 97.25 91 LYS A CA 1
ATOM 733 C C . LYS A 1 91 ? -0.202 2.992 3.494 1.00 97.25 91 LYS A C 1
ATOM 735 O O . LYS A 1 91 ? -0.866 2.986 4.519 1.00 97.25 91 LYS A O 1
ATOM 740 N N . ASN A 1 92 ? 0.149 1.869 2.868 1.00 97.25 92 ASN A N 1
ATOM 741 C CA . ASN A 1 92 ? -0.237 0.538 3.337 1.00 97.25 92 ASN A CA 1
ATOM 742 C C . ASN A 1 92 ? 0.235 0.283 4.779 1.00 97.25 92 ASN A C 1
ATOM 744 O O . ASN A 1 92 ? -0.539 -0.192 5.606 1.00 97.25 92 ASN A O 1
ATOM 748 N N . THR A 1 93 ? 1.481 0.648 5.092 1.00 97.06 93 THR A N 1
ATOM 749 C CA . THR A 1 93 ? 2.033 0.555 6.451 1.00 97.06 93 THR A CA 1
ATOM 750 C C . THR A 1 93 ? 1.332 1.501 7.427 1.00 97.06 93 THR A C 1
ATOM 752 O O . THR A 1 93 ? 1.015 1.091 8.538 1.00 97.06 93 THR A O 1
ATOM 755 N N . GLU A 1 94 ? 1.055 2.744 7.027 1.00 97.38 94 GLU A N 1
ATOM 756 C CA . GLU A 1 94 ? 0.352 3.731 7.863 1.00 97.38 94 GLU A CA 1
ATOM 757 C C . GLU A 1 94 ? -1.056 3.263 8.241 1.00 97.38 94 GLU A C 1
ATOM 759 O O . GLU A 1 94 ? -1.414 3.291 9.417 1.00 97.38 94 GLU A O 1
ATOM 764 N N . TYR A 1 95 ? -1.823 2.757 7.272 1.00 97.19 95 TYR A N 1
ATOM 765 C CA . TYR A 1 95 ? -3.146 2.187 7.526 1.00 97.19 95 TYR A CA 1
ATOM 766 C C . TYR A 1 95 ? -3.078 0.966 8.454 1.00 97.19 95 TYR A C 1
ATOM 768 O O . TYR A 1 95 ? -3.866 0.873 9.393 1.00 97.19 95 TYR A O 1
ATOM 776 N N . LEU A 1 96 ? -2.122 0.051 8.243 1.00 96.69 96 LEU A N 1
ATOM 777 C CA . LEU A 1 96 ? -1.936 -1.114 9.118 1.00 96.69 96 LEU A CA 1
ATOM 778 C C . LEU A 1 96 ? -1.630 -0.717 10.562 1.00 96.69 96 LEU A C 1
ATOM 780 O O . LEU A 1 96 ? -2.235 -1.263 11.485 1.00 96.69 96 LEU A O 1
ATOM 784 N N . LEU A 1 97 ? -0.712 0.232 10.752 1.00 97.56 97 LEU A N 1
ATOM 785 C CA . LEU A 1 97 ? -0.364 0.745 12.074 1.00 97.56 97 LEU A CA 1
ATOM 786 C C . LEU A 1 97 ? -1.567 1.423 12.730 1.00 97.56 97 LEU A C 1
ATOM 788 O O . LEU A 1 97 ? -1.881 1.105 13.871 1.00 97.56 97 LEU A O 1
ATOM 792 N N . GLY A 1 98 ? -2.288 2.285 12.007 1.00 96.69 98 GLY A N 1
ATOM 793 C CA . GLY A 1 98 ? -3.497 2.932 12.523 1.00 96.69 98 GLY A CA 1
ATOM 794 C C . GLY A 1 98 ? -4.563 1.923 12.964 1.00 96.69 98 GLY A C 1
ATOM 795 O O . GLY A 1 98 ? -5.099 2.032 14.064 1.00 96.69 98 GLY A O 1
ATOM 796 N N . ILE A 1 99 ? -4.804 0.878 12.163 1.00 97.81 99 ILE A N 1
ATOM 797 C CA . ILE A 1 99 ? -5.742 -0.203 12.505 1.00 97.81 99 ILE A CA 1
ATOM 798 C C . ILE A 1 99 ? -5.311 -0.912 13.792 1.00 97.81 99 ILE A C 1
ATOM 800 O O . ILE A 1 99 ? -6.152 -1.212 14.639 1.00 97.81 99 ILE A O 1
ATOM 804 N N . GLN A 1 100 ? -4.020 -1.213 13.944 1.00 96.88 100 GLN A N 1
ATOM 805 C CA . GLN A 1 100 ? -3.498 -1.879 15.139 1.00 96.88 100 GLN A CA 1
ATOM 806 C C . GLN A 1 100 ? -3.612 -0.994 16.383 1.00 96.88 100 GLN A C 1
ATOM 808 O O . GLN A 1 100 ? -4.007 -1.494 17.436 1.00 96.88 100 GLN A O 1
ATOM 813 N N . THR A 1 101 ? -3.330 0.302 16.253 1.00 96.50 101 THR A N 1
ATOM 814 C CA . THR A 1 101 ? -3.464 1.279 17.339 1.00 96.50 101 THR A CA 1
ATOM 815 C C . THR A 1 101 ? -4.909 1.371 17.821 1.00 96.50 101 THR A C 1
ATOM 817 O O . THR A 1 101 ? -5.161 1.146 19.002 1.00 96.50 101 THR A O 1
ATOM 820 N N . ILE A 1 102 ? -5.872 1.582 16.914 1.00 95.25 102 ILE A N 1
ATOM 821 C CA . ILE A 1 102 ? -7.294 1.681 17.284 1.00 95.25 102 ILE A CA 1
ATOM 822 C C . ILE A 1 102 ? -7.788 0.370 17.908 1.00 95.25 102 ILE A C 1
ATOM 824 O O . ILE A 1 102 ? -8.489 0.384 18.917 1.00 95.25 102 ILE A O 1
ATOM 828 N N . LYS A 1 103 ? -7.381 -0.789 17.370 1.00 94.94 103 LYS A N 1
ATOM 829 C CA . LYS A 1 103 ? -7.701 -2.089 17.985 1.00 94.94 103 LYS A CA 1
ATOM 830 C C . LYS A 1 103 ? -7.160 -2.200 19.410 1.00 94.94 103 LYS A C 1
ATOM 832 O O . LYS A 1 103 ? -7.875 -2.682 20.283 1.00 94.94 103 LYS A O 1
ATOM 837 N N . ALA A 1 104 ? -5.927 -1.763 19.659 1.00 93.69 104 ALA A N 1
ATOM 838 C CA . ALA A 1 104 ? -5.344 -1.790 20.996 1.00 93.69 104 ALA A CA 1
ATOM 839 C C . ALA A 1 104 ? -6.098 -0.865 21.969 1.00 93.69 104 ALA A C 1
ATOM 841 O O . ALA A 1 104 ? -6.363 -1.259 23.104 1.00 93.69 104 ALA A O 1
ATOM 842 N N . GLU A 1 105 ? -6.494 0.329 21.522 1.00 92.50 105 GLU A N 1
ATOM 843 C CA . GLU A 1 105 ? -7.311 1.258 22.313 1.00 92.50 105 GLU A CA 1
ATOM 844 C C . GLU A 1 105 ? -8.692 0.675 22.639 1.00 92.50 105 GLU A C 1
ATOM 846 O O . GLU A 1 105 ? -9.126 0.715 23.794 1.00 92.50 105 GLU A O 1
ATOM 851 N N . LEU A 1 106 ? -9.347 0.048 21.660 1.00 92.12 106 LEU A N 1
ATOM 852 C CA . LEU A 1 106 ? -10.623 -0.639 21.859 1.00 92.12 106 LEU A CA 1
ATOM 853 C C . LEU A 1 106 ? -10.511 -1.794 22.860 1.00 92.12 106 LEU A C 1
ATOM 855 O O . LEU A 1 106 ? -11.379 -1.937 23.717 1.00 92.12 106 LEU A O 1
ATOM 859 N N . GLU A 1 107 ? -9.436 -2.584 22.829 1.00 91.06 107 GLU A N 1
ATOM 860 C CA . GLU A 1 107 ? -9.207 -3.648 23.820 1.00 91.06 107 GLU A CA 1
ATOM 861 C C . GLU A 1 107 ? -9.039 -3.101 25.249 1.00 91.06 107 GLU A C 1
ATOM 863 O O . GLU A 1 107 ? -9.494 -3.714 26.221 1.00 91.06 107 GLU A O 1
ATOM 868 N N . VAL A 1 108 ? -8.441 -1.916 25.404 1.00 88.88 108 VAL A N 1
ATOM 869 C CA . VAL A 1 108 ? -8.376 -1.227 26.704 1.00 88.88 108 VAL A CA 1
ATOM 870 C C . VAL A 1 108 ? -9.763 -0.738 27.135 1.00 88.88 108 VAL A C 1
ATOM 872 O O . VAL A 1 108 ? -10.105 -0.837 28.318 1.00 88.88 108 VAL A O 1
ATOM 875 N N . LEU A 1 109 ? -10.572 -0.231 26.200 1.00 86.75 109 LEU A N 1
ATOM 876 C CA . LEU A 1 109 ? -11.915 0.287 26.474 1.00 86.75 109 LEU A CA 1
ATOM 877 C C . LEU A 1 109 ? -12.943 -0.809 26.761 1.00 86.75 109 LEU A C 1
ATOM 879 O O . LEU A 1 109 ? -13.773 -0.608 27.644 1.00 86.75 109 LEU A O 1
ATOM 883 N N . LYS A 1 110 ? -12.856 -1.986 26.131 1.00 82.75 110 LYS A N 1
ATOM 884 C CA . LYS A 1 110 ? -13.742 -3.136 26.408 1.00 82.75 110 L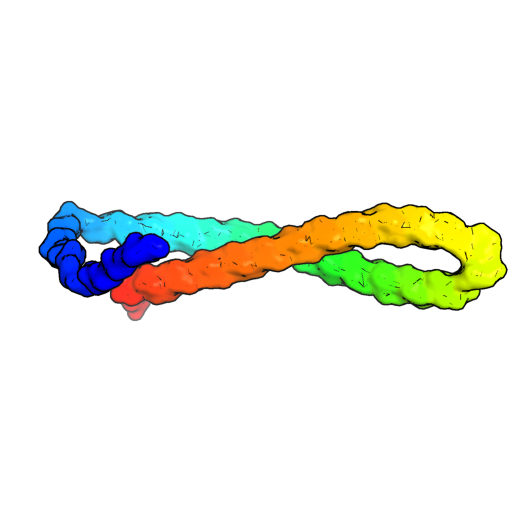YS A CA 1
ATOM 885 C C . LYS A 1 110 ? -13.737 -3.559 27.877 1.00 82.75 110 LYS A C 1
ATOM 887 O O . LYS A 1 110 ? -14.761 -3.972 28.405 1.00 82.75 110 LYS A O 1
ATOM 892 N N . LYS A 1 111 ? -12.607 -3.401 28.575 1.00 78.69 111 LYS A N 1
ATOM 893 C CA . LYS A 1 111 ? -12.510 -3.670 30.023 1.00 78.69 111 LYS A CA 1
ATOM 894 C C . LYS A 1 111 ? -13.279 -2.657 30.879 1.00 78.69 111 LYS A C 1
ATOM 896 O O . LYS A 1 111 ? -13.588 -2.953 32.028 1.00 78.69 111 LYS A O 1
ATOM 901 N N . LYS A 1 112 ? -13.531 -1.455 30.348 1.00 79.50 112 LYS A N 1
ATOM 902 C CA . LYS A 1 112 ? -14.201 -0.337 31.036 1.00 79.50 112 LYS A CA 1
ATOM 903 C C . LYS A 1 112 ? -15.668 -0.180 30.623 1.00 79.50 112 LYS A C 1
ATOM 905 O O . LYS A 1 112 ? -16.470 0.257 31.438 1.00 79.50 112 LYS A O 1
ATOM 910 N N . CYS A 1 113 ? -15.996 -0.525 29.381 1.00 79.81 113 CYS A N 1
ATOM 911 C CA . CYS A 1 113 ? -17.345 -0.577 28.830 1.00 79.81 113 CYS A CA 1
ATOM 912 C C . CYS A 1 113 ? -17.532 -1.959 28.175 1.00 79.81 113 CYS A C 1
ATOM 914 O O . CYS A 1 113 ? -17.289 -2.102 26.968 1.00 79.81 113 CYS A O 1
ATOM 916 N N . PRO A 1 114 ? -17.856 -2.996 28.975 1.00 73.25 114 PRO A N 1
ATOM 917 C CA . PRO A 1 114 ? -18.167 -4.309 28.432 1.00 73.25 114 PRO A CA 1
ATOM 918 C C . PRO A 1 114 ? -19.399 -4.195 27.541 1.00 73.25 114 PRO A C 1
ATOM 920 O O . PRO A 1 114 ? -20.320 -3.431 27.838 1.00 73.25 114 PRO A O 1
ATOM 923 N N . ASP A 1 115 ? -19.395 -4.939 26.441 1.00 70.69 115 ASP A N 1
ATOM 924 C CA . ASP A 1 115 ? -20.583 -5.057 25.608 1.00 70.69 115 ASP A CA 1
ATOM 925 C C . ASP A 1 115 ? -21.753 -5.589 26.447 1.00 70.69 115 ASP A C 1
ATOM 927 O O . ASP A 1 115 ? -21.527 -6.406 27.352 1.00 70.69 115 ASP A O 1
ATOM 931 N N . PRO A 1 116 ? -22.988 -5.114 26.205 1.00 59.62 116 PRO A N 1
ATOM 932 C CA . PRO A 1 116 ? -24.157 -5.709 26.830 1.00 59.62 116 PRO A CA 1
ATOM 933 C C . PRO A 1 116 ? -24.134 -7.215 26.549 1.00 59.62 116 PRO A C 1
ATOM 935 O O . PRO A 1 116 ? -23.937 -7.639 25.412 1.00 59.62 116 PRO A O 1
ATOM 938 N N . ILE A 1 117 ? -24.251 -8.012 27.610 1.00 58.41 117 ILE A N 1
ATOM 939 C CA . ILE A 1 117 ? -24.361 -9.465 27.490 1.00 58.41 117 ILE A CA 1
ATOM 940 C C . ILE A 1 117 ? -25.721 -9.728 26.836 1.00 58.41 117 ILE A C 1
ATOM 942 O O . ILE A 1 117 ? -26.740 -9.357 27.422 1.00 58.41 117 ILE A O 1
ATOM 946 N N . ASP A 1 118 ? -25.688 -10.287 25.626 1.00 53.53 118 ASP A N 1
ATOM 947 C CA . ASP A 1 118 ? -26.851 -10.798 24.881 1.00 53.53 118 ASP A CA 1
ATOM 948 C C . ASP A 1 118 ? -27.662 -11.807 25.719 1.00 53.53 118 ASP A C 1
ATOM 950 O O . ASP A 1 118 ? -27.033 -12.671 26.383 1.00 53.53 118 ASP A O 1
#

Foldseek 3Di:
DDDDDDDDDDDPDPDDPPDPPPLVVVLVVLVVVLVVLVVVLVVLVVVLVVLVVVVVVLVVVCVVCVPPPCNVVSVVVVVVSVVVNVVSVVVNVVSVVSSVVSVVVSVVSCVVVPDPDD

Radius of gyration: 25.14 Å; chains: 1; bounding box: 55×30×71 Å

pLDDT: mean 84.01, std 18.26, range [37.81, 98.0]

Secondary structure (DSSP, 8-state):
-----------------S-TTHHHHHHHHHHHHHHHHHHHHHHHHHHHHHHHHHHHHHHHHHHHTTTSTTHHHHHHHHHHHHHHHHHHHHHHHHHHHHHHHHHHHHHHHHTTSPPP--